Protein AF-A0A7Y3K9A2-F1 (afdb_monomer_lite)

Structure (mmCIF, N/CA/C/O backbone):
data_AF-A0A7Y3K9A2-F1
#
_entry.id   AF-A0A7Y3K9A2-F1
#
loop_
_atom_site.group_PDB
_atom_site.id
_atom_site.type_symbol
_atom_site.label_atom_id
_atom_site.label_alt_id
_atom_site.label_comp_id
_atom_site.label_asym_id
_atom_site.label_entity_id
_atom_site.label_seq_id
_atom_site.pdbx_PDB_ins_code
_atom_site.Cartn_x
_atom_site.Cartn_y
_atom_site.Cartn_z
_atom_site.occupancy
_atom_site.B_iso_or_equiv
_atom_site.auth_seq_id
_atom_site.auth_comp_id
_atom_site.auth_asym_id
_atom_site.auth_atom_id
_atom_site.pdbx_PDB_model_num
ATOM 1 N N . MET A 1 1 ? 25.442 -25.197 -37.235 1.00 52.06 1 MET A N 1
ATOM 2 C CA . MET A 1 1 ? 26.483 -25.936 -36.484 1.00 52.06 1 MET A CA 1
ATOM 3 C C . MET A 1 1 ? 27.356 -24.960 -35.700 1.00 52.06 1 MET A C 1
ATOM 5 O O . MET A 1 1 ? 28.215 -24.316 -36.286 1.00 52.06 1 MET A O 1
ATOM 9 N N . LYS A 1 2 ? 27.134 -24.821 -34.390 1.00 48.78 2 LYS A N 1
ATOM 10 C CA . LYS A 1 2 ? 28.161 -24.367 -33.441 1.00 48.78 2 LYS A CA 1
ATOM 11 C C . LYS A 1 2 ? 27.826 -24.951 -32.074 1.00 48.78 2 LYS A C 1
ATOM 13 O O . LYS A 1 2 ? 26.707 -24.838 -31.590 1.00 48.78 2 LYS A O 1
ATOM 18 N N . GLN A 1 3 ? 28.776 -25.724 -31.578 1.00 48.16 3 GLN A N 1
ATOM 19 C CA . GLN A 1 3 ? 28.643 -26.633 -30.457 1.00 48.16 3 GLN A CA 1
ATOM 20 C C . GLN A 1 3 ? 28.746 -25.860 -29.136 1.00 48.16 3 GLN A C 1
ATOM 22 O O . GLN A 1 3 ? 29.702 -25.130 -28.897 1.00 48.16 3 GLN A O 1
ATOM 27 N N . ILE A 1 4 ? 27.712 -26.034 -28.322 1.00 54.94 4 ILE A N 1
ATOM 28 C CA . ILE A 1 4 ? 27.685 -26.189 -26.866 1.00 54.94 4 ILE A CA 1
ATOM 29 C C . ILE A 1 4 ? 29.066 -26.178 -26.170 1.00 54.94 4 ILE A C 1
ATOM 31 O O . ILE A 1 4 ? 29.885 -27.069 -26.385 1.00 54.94 4 ILE A O 1
ATOM 35 N N . LYS A 1 5 ? 29.257 -25.259 -25.215 1.00 56.31 5 LYS A N 1
ATOM 36 C CA . LYS A 1 5 ? 30.247 -25.391 -24.132 1.00 56.31 5 LYS A CA 1
ATOM 37 C C . LYS A 1 5 ? 29.519 -25.247 -22.791 1.00 56.31 5 LYS A C 1
ATOM 39 O O . LYS A 1 5 ? 29.449 -24.169 -22.213 1.00 56.31 5 LYS A O 1
ATOM 44 N N . PHE A 1 6 ? 28.912 -26.344 -22.330 1.00 55.41 6 PHE A N 1
ATOM 45 C CA . PHE A 1 6 ? 28.435 -26.466 -20.951 1.00 55.41 6 PHE A CA 1
ATOM 46 C C . PHE A 1 6 ? 29.654 -26.461 -20.031 1.00 55.41 6 PHE A C 1
ATOM 48 O O . PHE A 1 6 ? 30.442 -27.408 -20.031 1.00 55.41 6 PHE A O 1
ATOM 55 N N . ASN A 1 7 ? 29.819 -25.379 -19.272 1.00 54.91 7 ASN A N 1
ATOM 56 C CA . ASN A 1 7 ? 30.810 -25.304 -18.212 1.00 54.91 7 ASN A CA 1
ATOM 57 C C . ASN A 1 7 ? 30.393 -26.274 -17.100 1.00 54.91 7 ASN A C 1
ATOM 59 O O . ASN A 1 7 ? 29.371 -26.084 -16.440 1.00 54.91 7 ASN A O 1
ATOM 63 N N . ARG A 1 8 ? 31.149 -27.362 -16.957 1.00 62.09 8 ARG A N 1
ATOM 64 C CA . ARG A 1 8 ? 30.882 -28.435 -16.000 1.00 62.09 8 ARG A CA 1
ATOM 65 C C . ARG A 1 8 ? 31.430 -27.996 -14.649 1.00 62.09 8 ARG A C 1
ATOM 67 O O . ARG A 1 8 ? 32.588 -28.253 -14.339 1.00 62.09 8 ARG A O 1
ATOM 74 N N . PHE A 1 9 ? 30.612 -27.287 -13.874 1.00 52.16 9 PHE A N 1
ATOM 75 C CA . PHE A 1 9 ? 30.936 -26.994 -12.482 1.00 52.16 9 PHE A CA 1
ATOM 76 C C . PHE A 1 9 ? 30.861 -28.304 -11.690 1.00 52.16 9 PHE A C 1
ATOM 78 O O . PHE A 1 9 ? 29.787 -28.821 -11.392 1.00 52.16 9 PHE A O 1
ATOM 85 N N . SER A 1 10 ? 32.038 -28.877 -11.462 1.00 57.22 10 SER A N 1
ATOM 86 C CA . SER A 1 10 ? 32.259 -30.061 -10.644 1.00 57.22 10 SER A CA 1
ATOM 87 C C . SER A 1 10 ? 32.017 -29.694 -9.180 1.00 57.22 10 SER A C 1
ATOM 89 O O . SER A 1 10 ? 32.716 -28.842 -8.634 1.00 57.22 10 SER A O 1
ATOM 91 N N . VAL A 1 11 ? 31.008 -30.302 -8.557 1.00 59.94 11 VAL A N 1
ATOM 92 C CA . VAL A 1 11 ? 30.758 -30.209 -7.113 1.00 59.94 11 VAL A CA 1
ATOM 93 C C . VAL A 1 11 ? 31.519 -31.358 -6.447 1.00 59.94 11 VAL A C 1
ATOM 95 O O . VAL A 1 11 ? 31.215 -32.514 -6.755 1.00 59.94 11 VAL A O 1
ATOM 98 N N . PRO A 1 12 ? 32.503 -31.103 -5.566 1.00 51.78 12 PRO A N 1
ATOM 99 C CA . PRO A 1 12 ? 33.153 -32.178 -4.839 1.00 51.78 12 PRO A CA 1
ATOM 100 C C . PRO A 1 12 ? 32.215 -32.722 -3.758 1.00 51.78 12 PRO A C 1
ATOM 102 O O . PRO A 1 12 ? 31.760 -32.011 -2.863 1.00 51.78 12 PRO A O 1
ATOM 105 N N . ALA A 1 13 ? 31.947 -34.019 -3.870 1.00 52.41 13 ALA A N 1
ATOM 106 C CA . ALA A 1 13 ? 31.433 -34.852 -2.803 1.00 52.41 13 ALA A CA 1
ATOM 107 C C . ALA A 1 13 ? 32.521 -35.048 -1.737 1.00 52.41 13 ALA A C 1
ATOM 109 O O . ALA A 1 13 ? 33.650 -35.407 -2.067 1.00 52.41 13 ALA A O 1
ATOM 110 N N . GLY A 1 14 ? 32.162 -34.876 -0.466 1.00 43.59 14 GLY A N 1
ATOM 111 C CA . GLY A 1 14 ? 32.962 -35.362 0.654 1.00 43.59 14 GLY A CA 1
ATOM 112 C C . GLY A 1 14 ? 33.023 -34.394 1.824 1.00 43.59 14 GLY A C 1
ATOM 113 O O . GLY A 1 14 ? 33.754 -33.414 1.778 1.00 43.59 14 GLY A O 1
ATOM 114 N N . LEU A 1 15 ? 32.279 -34.705 2.884 1.00 55.59 15 LEU A N 1
ATOM 115 C CA . LEU A 1 15 ? 32.838 -34.996 4.209 1.00 55.59 15 LEU A CA 1
ATOM 116 C C . LEU A 1 15 ? 31.685 -35.409 5.125 1.00 55.59 15 LEU A C 1
ATOM 118 O O . LEU A 1 15 ? 30.915 -34.602 5.639 1.00 55.59 15 LEU A O 1
ATOM 122 N N . ALA A 1 16 ? 31.556 -36.725 5.250 1.00 46.12 16 ALA A N 1
ATOM 123 C CA . ALA A 1 16 ? 30.789 -37.375 6.287 1.00 46.12 16 ALA A CA 1
ATOM 124 C C . ALA A 1 16 ? 31.493 -37.200 7.640 1.00 46.12 16 ALA A C 1
ATOM 126 O O . ALA A 1 16 ? 32.712 -37.327 7.722 1.00 46.12 16 ALA A O 1
ATOM 127 N N . GLY A 1 17 ? 30.690 -37.024 8.690 1.00 44.50 17 GLY A N 1
ATOM 128 C CA . GLY A 1 17 ? 31.022 -37.473 10.039 1.00 44.50 17 GLY A CA 1
ATOM 129 C C . GLY A 1 17 ? 31.706 -36.453 10.943 1.00 44.50 17 GLY A C 1
ATOM 130 O O . GLY A 1 17 ? 32.917 -36.313 10.914 1.00 44.50 17 GLY A O 1
ATOM 131 N N . VAL A 1 18 ? 30.929 -35.871 11.857 1.00 56.22 18 VAL A N 1
ATOM 132 C CA . VAL A 1 18 ? 31.017 -36.229 13.284 1.00 56.22 18 VAL A CA 1
ATOM 133 C C . VAL A 1 18 ? 29.712 -35.836 13.970 1.00 56.22 18 VAL A C 1
ATOM 135 O O . VAL A 1 18 ? 29.363 -34.665 14.089 1.00 56.22 18 VAL A O 1
ATOM 138 N N . ILE A 1 19 ? 28.964 -36.852 14.390 1.00 57.72 19 ILE A N 1
ATOM 139 C CA . ILE A 1 19 ? 27.805 -36.713 15.265 1.00 57.72 19 ILE A CA 1
ATOM 140 C C . ILE A 1 19 ? 28.383 -36.513 16.666 1.00 57.72 19 ILE A C 1
ATOM 142 O O . ILE A 1 19 ? 28.737 -37.479 17.339 1.00 57.72 19 ILE A O 1
ATOM 146 N N . SER A 1 20 ? 28.542 -35.261 17.087 1.00 52.16 20 SER A N 1
ATOM 147 C CA . SER A 1 20 ? 28.915 -34.945 18.465 1.00 52.16 20 SER A CA 1
ATOM 148 C C . SER A 1 20 ? 27.703 -35.162 19.367 1.00 52.16 20 SER A C 1
ATOM 150 O O . SER A 1 20 ? 26.901 -34.263 19.608 1.00 52.16 20 SER A O 1
ATOM 152 N N . ALA A 1 21 ? 27.560 -36.395 19.848 1.00 56.31 21 ALA A N 1
ATOM 153 C CA . ALA A 1 21 ? 26.748 -36.720 21.005 1.00 56.31 21 ALA A CA 1
ATOM 154 C C . ALA A 1 21 ? 27.451 -36.186 22.258 1.00 56.31 21 ALA A C 1
ATOM 156 O O . ALA A 1 21 ? 28.372 -36.831 22.742 1.00 56.31 21 ALA A O 1
ATOM 157 N N . ALA A 1 22 ? 27.048 -35.013 22.750 1.00 57.28 22 ALA A N 1
ATOM 158 C CA . ALA A 1 22 ? 27.219 -34.604 24.150 1.00 57.28 22 ALA A CA 1
ATOM 159 C C . ALA A 1 22 ? 26.726 -33.168 24.354 1.00 57.28 22 ALA A C 1
ATOM 161 O O . ALA A 1 22 ? 27.553 -32.276 24.379 1.00 57.28 22 ALA A O 1
ATOM 162 N N . TRP A 1 23 ? 25.415 -32.956 24.522 1.00 46.53 23 TRP A N 1
ATOM 163 C CA . TRP A 1 23 ? 24.858 -31.894 25.387 1.00 46.53 23 TRP A CA 1
ATOM 164 C C . TRP A 1 23 ? 23.431 -32.282 25.820 1.00 46.53 23 TRP A C 1
ATOM 166 O O . TRP A 1 23 ? 22.468 -31.562 25.585 1.00 46.53 23 TRP A O 1
ATOM 176 N N . ILE A 1 24 ? 23.279 -33.455 26.445 1.00 59.97 24 ILE A N 1
ATOM 177 C CA . ILE A 1 24 ? 22.082 -33.794 27.238 1.00 59.97 24 ILE A CA 1
ATOM 178 C C . ILE A 1 24 ? 22.509 -33.871 28.706 1.00 59.97 24 ILE A C 1
ATOM 180 O O . ILE A 1 24 ? 22.476 -34.925 29.324 1.00 59.97 24 ILE A O 1
ATOM 184 N N . THR A 1 25 ? 22.964 -32.750 29.262 1.00 60.66 25 THR A N 1
ATOM 185 C CA . THR A 1 25 ? 23.158 -32.586 30.715 1.00 60.66 25 THR A CA 1
ATOM 186 C C . THR A 1 25 ? 22.877 -31.144 31.132 1.00 60.66 25 THR A C 1
ATOM 188 O O . THR A 1 25 ? 23.710 -30.473 31.734 1.00 60.66 25 THR A O 1
ATOM 191 N N . SER A 1 26 ? 21.700 -30.623 30.785 1.00 57.91 26 SER A N 1
ATOM 192 C CA . SER A 1 26 ? 21.180 -29.368 31.360 1.00 57.91 26 SER A CA 1
ATOM 193 C C . SER A 1 26 ? 19.650 -29.382 31.479 1.00 57.91 26 SER A C 1
ATOM 195 O O . SER A 1 26 ? 18.988 -28.388 31.220 1.00 57.91 26 SER A O 1
ATOM 197 N N . LEU A 1 27 ? 19.078 -30.521 31.889 1.00 59.72 27 LEU A N 1
ATOM 198 C CA . LEU A 1 27 ? 17.647 -30.663 32.210 1.00 59.72 27 LEU A CA 1
ATOM 199 C C . LEU A 1 27 ? 17.331 -30.574 33.718 1.00 59.72 27 LEU A C 1
ATOM 201 O O . LEU A 1 27 ? 16.225 -30.902 34.128 1.00 59.72 27 LEU A O 1
ATOM 205 N N . ALA A 1 28 ? 18.269 -30.125 34.557 1.00 58.28 28 ALA A N 1
ATOM 206 C CA . ALA A 1 28 ? 18.080 -30.089 36.015 1.00 58.28 28 ALA A CA 1
ATOM 207 C C . ALA A 1 28 ? 17.815 -28.688 36.604 1.00 58.28 28 ALA A C 1
ATOM 209 O O . ALA A 1 28 ? 17.804 -28.544 37.821 1.00 58.28 28 ALA A O 1
ATOM 210 N N . TRP A 1 29 ? 17.602 -27.659 35.776 1.00 57.84 29 TRP A N 1
ATOM 211 C CA . TRP A 1 29 ? 17.280 -26.290 36.221 1.00 57.84 29 TRP A CA 1
ATOM 212 C C . TRP A 1 29 ? 16.057 -25.713 35.489 1.00 57.84 29 TRP A C 1
ATOM 214 O O . TRP A 1 29 ? 16.013 -24.532 35.154 1.00 57.84 29 TRP A O 1
ATOM 224 N N . LEU A 1 30 ? 15.038 -26.543 35.241 1.00 60.34 30 LEU A N 1
ATOM 225 C CA . LEU A 1 30 ? 13.695 -26.020 34.996 1.00 60.34 30 LEU A CA 1
ATOM 226 C C . LEU A 1 30 ? 12.960 -25.991 36.343 1.00 60.34 30 LEU A C 1
ATOM 228 O O . LEU A 1 30 ? 12.706 -27.063 36.898 1.00 60.34 30 LEU A O 1
ATOM 232 N N . PRO A 1 31 ? 12.631 -24.815 36.909 1.00 53.41 31 PRO A N 1
ATOM 233 C CA . PRO A 1 31 ? 11.698 -24.772 38.019 1.00 53.41 31 PRO A CA 1
ATOM 234 C C . PRO A 1 31 ? 10.379 -25.385 37.545 1.00 53.41 31 PRO A C 1
ATOM 236 O O . PRO A 1 31 ? 9.847 -25.025 36.491 1.00 53.41 31 PRO A O 1
ATOM 239 N N . ALA A 1 32 ? 9.885 -26.348 38.318 1.00 57.00 32 ALA A N 1
ATOM 240 C CA . ALA A 1 32 ? 8.564 -26.919 38.154 1.00 57.00 32 ALA A CA 1
ATOM 241 C C . ALA A 1 32 ? 7.524 -25.789 38.230 1.00 57.00 32 ALA A C 1
ATOM 243 O O . ALA A 1 32 ? 7.174 -25.330 39.315 1.00 57.00 32 ALA A O 1
ATOM 244 N N . HIS A 1 33 ? 7.042 -25.321 37.079 1.00 59.16 33 HIS A N 1
ATOM 245 C CA . HIS A 1 33 ? 5.789 -24.586 37.012 1.00 59.16 33 HIS A CA 1
ATOM 246 C C . HIS A 1 33 ? 4.692 -25.649 37.013 1.00 59.16 33 HIS A C 1
ATOM 248 O O . HIS A 1 33 ? 4.317 -26.194 35.983 1.00 59.16 33 HIS A O 1
ATOM 254 N N . ALA A 1 34 ? 4.262 -26.045 38.207 1.00 57.31 34 ALA A N 1
ATOM 255 C CA . ALA A 1 34 ? 3.034 -26.806 38.331 1.00 57.31 34 ALA A CA 1
ATOM 256 C C . ALA A 1 34 ? 1.883 -25.888 37.895 1.00 57.31 34 ALA A C 1
ATOM 258 O O . ALA A 1 34 ? 1.633 -24.863 38.533 1.00 57.31 34 ALA A O 1
ATOM 259 N N . ASP A 1 35 ? 1.224 -26.241 36.792 1.00 61.25 35 ASP A N 1
ATOM 260 C CA . ASP A 1 35 ? -0.046 -25.652 36.380 1.00 61.25 35 ASP A CA 1
ATOM 261 C C . ASP A 1 35 ? -1.063 -25.753 37.533 1.00 61.25 35 ASP A C 1
ATOM 263 O O . ASP A 1 35 ? -1.273 -26.848 38.070 1.00 61.25 35 ASP A O 1
ATOM 267 N N . PRO A 1 36 ? -1.713 -24.650 37.952 1.00 60.59 36 PRO A N 1
ATOM 268 C CA . PRO A 1 36 ? -2.793 -24.739 38.921 1.00 60.59 36 PRO A CA 1
ATOM 269 C C . PRO A 1 36 ? -4.008 -25.446 38.288 1.00 60.59 36 PRO A C 1
ATOM 271 O O . PRO A 1 36 ? -4.354 -25.172 37.135 1.00 60.59 36 PRO A O 1
ATOM 274 N N . PRO A 1 37 ? -4.697 -26.336 39.025 1.00 53.47 37 PRO A N 1
ATOM 275 C CA . PRO A 1 37 ? -5.857 -27.048 38.507 1.00 53.47 37 PRO A CA 1
ATOM 276 C C . PRO A 1 37 ? -7.021 -26.081 38.265 1.00 53.47 37 PRO A C 1
ATOM 278 O O . PRO A 1 37 ? -7.500 -25.413 39.183 1.00 53.47 37 PRO A O 1
ATOM 281 N N . ILE A 1 38 ? -7.514 -26.039 37.026 1.00 57.62 38 ILE A N 1
ATOM 282 C CA . ILE A 1 38 ? -8.748 -25.333 36.680 1.00 57.62 38 ILE A CA 1
ATOM 283 C C . ILE A 1 38 ? -9.927 -26.226 37.082 1.00 57.62 38 ILE A C 1
ATOM 285 O O . ILE A 1 38 ? -10.334 -27.118 36.342 1.00 57.62 38 ILE A O 1
ATOM 289 N N . ALA A 1 39 ? -10.471 -25.996 38.273 1.00 50.09 39 ALA A N 1
ATOM 290 C CA . ALA A 1 39 ? -11.763 -26.531 38.683 1.00 50.09 39 ALA A CA 1
ATOM 291 C C . ALA A 1 39 ? -12.500 -25.480 39.521 1.00 50.09 39 ALA A C 1
ATOM 293 O O . ALA A 1 39 ? -12.081 -25.160 40.630 1.00 50.09 39 ALA A O 1
ATOM 294 N N . GLY A 1 40 ? -13.598 -24.940 38.984 1.00 47.50 40 GLY A N 1
ATOM 295 C CA . GLY A 1 40 ? -14.478 -24.044 39.735 1.00 47.50 40 GLY A CA 1
ATOM 296 C C . GLY A 1 40 ? -15.411 -23.190 38.878 1.00 47.50 40 GLY A C 1
ATOM 297 O O . GLY A 1 40 ? -15.164 -22.010 38.666 1.00 47.50 40 GLY A O 1
ATOM 298 N N . THR A 1 41 ? -16.522 -23.766 38.425 1.00 49.88 41 THR A N 1
ATOM 299 C CA . THR A 1 41 ? -17.772 -23.028 38.181 1.00 49.88 41 THR A CA 1
ATOM 300 C C . THR A 1 41 ? -18.395 -22.615 39.518 1.00 49.88 41 THR A C 1
ATOM 302 O O . THR A 1 41 ? -18.757 -23.505 40.280 1.00 49.88 41 THR A O 1
ATOM 305 N N . ALA A 1 42 ? -18.550 -21.312 39.780 1.00 45.56 42 ALA A N 1
ATOM 306 C CA . ALA A 1 42 ? -19.602 -20.679 40.605 1.00 45.56 42 ALA A CA 1
ATOM 307 C C . ALA A 1 42 ? -19.252 -19.184 40.765 1.00 45.56 42 ALA A C 1
ATOM 309 O O . ALA A 1 42 ? -18.178 -18.840 41.235 1.00 45.56 42 ALA A O 1
ATOM 310 N N . SER A 1 43 ? -20.024 -18.278 40.170 1.00 51.22 43 SER A N 1
ATOM 311 C CA . SER A 1 43 ? -21.196 -17.621 40.770 1.00 51.22 43 SER A CA 1
ATOM 312 C C . SER A 1 43 ? -20.845 -16.386 41.607 1.00 51.22 43 SER A C 1
ATOM 314 O O . SER A 1 43 ? -20.286 -16.489 42.690 1.00 51.22 43 SER A O 1
ATOM 316 N N . THR A 1 44 ? -21.311 -15.252 41.068 1.00 46.78 44 THR A N 1
ATOM 317 C CA . THR A 1 44 ? -21.774 -14.020 41.728 1.00 46.78 44 THR A CA 1
ATOM 318 C C . THR A 1 44 ? -20.795 -13.267 42.620 1.00 46.78 44 THR A C 1
ATOM 320 O O . THR A 1 44 ? -20.422 -13.746 43.679 1.00 46.78 44 THR A O 1
ATOM 323 N N . ASN A 1 45 ? -20.530 -12.009 42.250 1.00 57.19 45 ASN A N 1
ATOM 324 C CA . ASN A 1 45 ? -20.932 -10.866 43.074 1.00 57.19 45 ASN A CA 1
ATOM 325 C C . ASN A 1 45 ? -20.988 -9.593 42.220 1.00 57.19 45 ASN A C 1
ATOM 327 O O . ASN A 1 45 ? -19.973 -8.981 41.897 1.00 57.19 45 ASN A O 1
ATOM 331 N N . SER A 1 46 ? -22.210 -9.194 41.866 1.00 55.81 46 SER A N 1
ATOM 332 C CA . SER A 1 46 ? -22.515 -7.805 41.549 1.00 55.81 46 SER A CA 1
ATOM 333 C C . SER A 1 46 ? -22.425 -7.000 42.843 1.00 55.81 46 SER A C 1
ATOM 335 O O . SER A 1 46 ? -23.199 -7.233 43.766 1.00 55.81 46 SER A O 1
ATOM 337 N N . VAL A 1 47 ? -21.521 -6.028 42.892 1.00 52.22 47 VAL A N 1
ATOM 338 C CA . VAL A 1 47 ? -21.663 -4.868 43.771 1.00 52.22 47 VAL A CA 1
ATOM 339 C C . VAL A 1 47 ? -21.631 -3.644 42.875 1.00 52.22 47 VAL A C 1
ATOM 341 O O . VAL A 1 47 ? -20.603 -3.282 42.309 1.00 52.22 47 VAL A O 1
ATOM 344 N N . ALA A 1 48 ? -22.808 -3.043 42.723 1.00 55.12 48 ALA A N 1
ATOM 345 C CA . ALA A 1 48 ? -22.937 -1.670 42.285 1.00 55.12 48 ALA A CA 1
ATOM 346 C C . ALA A 1 48 ? -22.293 -0.780 43.354 1.00 55.12 48 ALA A C 1
ATOM 348 O O . ALA A 1 48 ? -22.731 -0.770 44.503 1.00 55.12 48 ALA A O 1
ATOM 349 N N . ALA A 1 49 ? -21.262 -0.036 42.968 1.00 52.94 49 ALA A N 1
ATOM 350 C CA . ALA A 1 49 ? -20.751 1.086 43.735 1.00 52.94 49 ALA A CA 1
ATOM 351 C C . ALA A 1 49 ? -20.831 2.330 42.848 1.00 52.94 49 ALA A C 1
ATOM 353 O O . ALA A 1 49 ? -20.435 2.319 41.683 1.00 52.94 49 ALA A O 1
ATOM 354 N N . ALA A 1 50 ? -21.463 3.351 43.411 1.00 50.91 50 ALA A N 1
ATOM 355 C CA . ALA A 1 50 ? -21.957 4.541 42.751 1.00 50.91 50 ALA A CA 1
ATOM 356 C C . ALA A 1 50 ? -20.870 5.397 42.081 1.00 50.91 50 ALA A C 1
ATOM 358 O O . ALA A 1 50 ? -19.710 5.430 42.488 1.00 50.91 50 ALA A O 1
ATOM 359 N N . ALA A 1 51 ? -21.317 6.120 41.055 1.00 55.22 51 ALA A N 1
ATOM 360 C CA . ALA A 1 51 ? -20.550 7.057 40.250 1.00 55.22 51 ALA A CA 1
ATOM 361 C C . ALA A 1 51 ? -19.950 8.218 41.063 1.00 55.22 51 ALA A C 1
ATOM 363 O O . ALA A 1 51 ? -20.656 8.829 41.869 1.00 55.22 51 ALA A O 1
ATOM 364 N N . PRO A 1 52 ? -18.727 8.653 40.726 1.00 47.16 52 PRO A N 1
ATOM 365 C CA . PRO A 1 52 ? -18.372 10.056 40.757 1.00 47.16 52 PRO A CA 1
ATOM 366 C C . PRO A 1 52 ? -18.560 10.685 39.368 1.00 47.16 52 PRO A C 1
ATOM 368 O O . PRO A 1 52 ? -18.077 10.177 38.360 1.00 47.16 52 PRO A O 1
ATOM 371 N N . ALA A 1 53 ? -19.312 11.787 39.382 1.00 56.06 53 ALA A N 1
ATOM 372 C CA . ALA A 1 53 ? -19.279 12.961 38.512 1.00 56.06 53 ALA A CA 1
ATOM 373 C C . ALA A 1 53 ? -18.828 12.788 37.049 1.00 56.06 53 ALA A C 1
ATOM 375 O O . ALA A 1 53 ? -17.674 12.492 36.745 1.00 56.06 53 ALA A O 1
ATOM 376 N N . ALA A 1 54 ? -19.741 13.142 36.141 1.00 57.03 54 ALA A N 1
ATOM 377 C CA . ALA A 1 54 ? -19.440 13.448 34.753 1.00 57.03 54 ALA A CA 1
ATOM 378 C C . ALA A 1 54 ? -18.446 14.618 34.667 1.00 57.03 54 ALA A C 1
ATOM 380 O O . ALA A 1 54 ? -18.824 15.786 34.590 1.00 57.03 54 ALA A O 1
ATOM 381 N N . THR A 1 55 ? -17.158 14.295 34.656 1.00 52.81 55 THR A N 1
ATOM 382 C CA . THR A 1 55 ? -16.151 15.157 34.053 1.00 52.81 55 THR A CA 1
ATOM 383 C C . THR A 1 55 ? -16.438 15.139 32.560 1.00 52.81 55 THR A C 1
ATOM 385 O O . THR A 1 55 ? -16.351 14.088 31.924 1.00 52.81 55 THR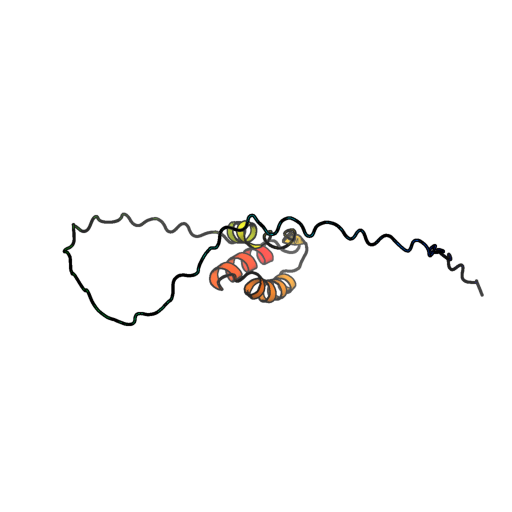 A O 1
ATOM 388 N N . ALA A 1 56 ? -16.836 16.282 32.003 1.00 63.03 56 ALA A N 1
ATOM 389 C CA . ALA A 1 56 ? -16.917 16.457 30.564 1.00 63.03 56 ALA A CA 1
ATOM 390 C C . ALA A 1 56 ? -15.526 16.175 29.983 1.00 63.03 56 ALA A C 1
ATOM 392 O O . ALA A 1 56 ? -14.611 16.992 30.091 1.00 63.03 56 ALA A O 1
ATOM 393 N N . VAL A 1 57 ? -15.357 14.975 29.430 1.00 59.16 57 VAL A N 1
ATOM 394 C CA . VAL A 1 57 ? -14.182 14.612 28.652 1.00 59.16 57 VAL A CA 1
ATOM 395 C C . VAL A 1 57 ? -14.247 15.495 27.417 1.00 59.16 57 VAL A C 1
ATOM 397 O O . VAL A 1 57 ? -15.109 15.305 26.558 1.00 59.16 57 VAL A O 1
ATOM 400 N N . ALA A 1 58 ? -13.388 16.515 27.378 1.00 61.75 58 ALA A N 1
ATOM 401 C CA . ALA A 1 58 ? -13.128 17.274 26.168 1.00 61.75 58 ALA A CA 1
ATOM 402 C C . ALA A 1 58 ? -12.929 16.267 25.034 1.00 61.75 58 ALA A C 1
ATOM 404 O O . ALA A 1 58 ? -12.146 15.327 25.189 1.00 61.75 58 ALA A O 1
ATOM 405 N N . ALA A 1 59 ? -13.702 16.418 23.957 1.00 59.50 59 ALA A N 1
ATOM 406 C CA . ALA A 1 59 ? -13.654 15.530 22.811 1.00 59.50 59 ALA A CA 1
ATOM 407 C C . ALA A 1 59 ? -12.196 15.418 22.361 1.00 59.50 59 ALA A C 1
ATOM 409 O O . ALA A 1 59 ? -11.629 16.377 21.840 1.00 59.50 59 ALA A O 1
ATOM 410 N N . SER A 1 60 ? -11.568 14.274 22.634 1.00 58.66 60 SER A N 1
ATOM 411 C CA . SER A 1 60 ? -10.242 13.993 22.117 1.00 58.66 60 SER A CA 1
ATOM 412 C C . SER A 1 60 ? -10.389 14.018 20.606 1.00 58.66 60 SER A C 1
ATOM 414 O O . SER A 1 60 ? -11.146 13.202 20.070 1.00 58.66 60 SER A O 1
ATOM 416 N N . GLU A 1 61 ? -9.735 14.958 19.930 1.00 58.75 61 GLU A N 1
ATOM 417 C CA . GLU A 1 61 ? -9.645 14.919 18.479 1.00 58.75 61 GLU A CA 1
ATOM 418 C C . GLU A 1 61 ? -9.132 13.534 18.094 1.00 58.75 61 GLU A C 1
ATOM 420 O O . GLU A 1 61 ? -8.017 13.139 18.446 1.00 58.75 61 GLU A O 1
ATOM 425 N N . SER A 1 62 ? -9.993 12.735 17.467 1.00 62.53 62 SER A N 1
ATOM 426 C CA . SER A 1 62 ? -9.618 11.412 17.011 1.00 62.53 62 SER A CA 1
ATOM 427 C C . SER A 1 62 ? -8.587 11.616 15.916 1.00 62.53 62 SER A C 1
ATOM 429 O O . SER A 1 62 ? -8.923 11.995 14.797 1.00 62.53 62 SER A O 1
ATOM 431 N N . HIS A 1 63 ? -7.314 11.427 16.257 1.00 73.75 63 HIS A N 1
ATOM 432 C CA . HIS A 1 63 ? -6.210 11.578 15.322 1.00 73.75 63 HIS A CA 1
ATOM 433 C C . HIS A 1 63 ? -6.339 10.481 14.256 1.00 73.75 63 HIS A C 1
ATOM 435 O O . HIS A 1 63 ? -5.945 9.329 14.453 1.00 73.75 63 HIS A O 1
ATOM 441 N N . HIS A 1 64 ? -6.996 10.808 13.145 1.00 84.06 64 HIS A N 1
ATOM 442 C CA . HIS A 1 64 ? -7.192 9.880 12.043 1.00 84.06 64 HIS A CA 1
ATOM 443 C C . HIS A 1 64 ? -5.879 9.752 11.277 1.00 84.06 64 HIS A C 1
ATOM 445 O O . HIS A 1 64 ? -5.408 10.713 10.676 1.00 84.06 64 HIS A O 1
ATOM 451 N N . LEU A 1 65 ? -5.302 8.551 11.292 1.00 93.62 65 LEU A N 1
ATOM 452 C CA . LEU A 1 65 ? -4.090 8.255 10.536 1.00 93.62 65 LEU A CA 1
ATOM 453 C C . LEU A 1 65 ? -4.352 8.373 9.030 1.00 93.62 65 LEU A C 1
ATOM 455 O O . LEU A 1 65 ? -5.344 7.858 8.502 1.00 93.62 65 LEU A O 1
ATOM 459 N N . THR A 1 66 ? -3.427 9.019 8.335 1.00 96.06 66 THR A N 1
ATOM 460 C CA . THR A 1 66 ? -3.391 9.117 6.879 1.00 96.06 66 THR A CA 1
ATOM 461 C C . THR A 1 66 ? -2.982 7.785 6.240 1.00 96.06 66 THR A C 1
ATOM 463 O O . THR A 1 66 ? -2.417 6.894 6.879 1.00 96.06 66 THR A O 1
ATOM 466 N N . GLY A 1 67 ? -3.235 7.634 4.934 1.00 96.31 67 GLY A N 1
ATOM 467 C CA . GLY A 1 67 ? -2.824 6.438 4.188 1.00 96.31 67 GLY A CA 1
ATOM 468 C C . GLY A 1 67 ? -1.307 6.214 4.176 1.00 96.31 67 GLY A C 1
ATOM 469 O O . GLY A 1 67 ? -0.875 5.065 4.218 1.00 96.31 67 GLY A O 1
ATOM 470 N N . ALA A 1 68 ? -0.515 7.293 4.177 1.00 96.38 68 ALA A N 1
ATOM 471 C CA . ALA A 1 68 ? 0.946 7.229 4.222 1.00 96.38 68 ALA A CA 1
ATOM 472 C C . ALA A 1 68 ? 1.453 6.729 5.584 1.00 96.38 68 ALA A C 1
ATOM 474 O O . ALA A 1 68 ? 2.321 5.863 5.641 1.00 96.38 68 ALA A O 1
ATOM 475 N N . GLU A 1 69 ? 0.870 7.211 6.684 1.00 96.75 69 GLU A N 1
ATOM 476 C CA . GLU A 1 69 ? 1.224 6.743 8.030 1.00 96.75 69 GLU A CA 1
ATOM 477 C C . GLU A 1 69 ? 0.862 5.268 8.215 1.00 96.75 69 GLU A C 1
ATOM 479 O O . GLU A 1 69 ? 1.683 4.473 8.669 1.00 96.75 69 GLU A O 1
ATOM 484 N N . LEU A 1 70 ? -0.346 4.876 7.799 1.00 96.88 70 LEU A N 1
ATOM 485 C CA . LEU A 1 70 ? -0.784 3.480 7.852 1.00 96.88 70 LEU A CA 1
ATOM 486 C C . LEU A 1 70 ? 0.114 2.563 7.016 1.00 96.88 70 LEU A C 1
ATOM 488 O O . LEU A 1 70 ? 0.401 1.436 7.418 1.00 96.88 70 LEU A O 1
ATOM 492 N N . TYR A 1 71 ? 0.572 3.042 5.864 1.00 97.19 71 TYR A N 1
ATOM 493 C CA . TYR A 1 71 ? 1.501 2.318 5.013 1.00 97.19 71 TYR A CA 1
ATOM 494 C C . TYR A 1 71 ? 2.846 2.079 5.724 1.00 97.19 71 TYR A C 1
ATOM 496 O O . TYR A 1 71 ? 3.266 0.925 5.835 1.00 97.19 71 TYR A O 1
ATOM 504 N N . SER A 1 72 ? 3.444 3.111 6.327 1.00 95.44 72 SER A N 1
ATOM 505 C CA . SER A 1 72 ? 4.685 2.980 7.109 1.00 95.44 72 SER A CA 1
ATOM 506 C C . SER A 1 72 ? 4.539 2.049 8.322 1.00 95.44 72 SER A C 1
ATOM 508 O O . SER A 1 72 ? 5.467 1.320 8.665 1.00 95.44 72 SER A O 1
ATOM 510 N N . ILE A 1 73 ? 3.363 2.025 8.960 1.00 95.12 73 ILE A N 1
ATOM 511 C CA . ILE A 1 73 ? 3.081 1.164 10.121 1.00 95.12 73 ILE A CA 1
ATOM 512 C C . ILE A 1 73 ? 2.927 -0.310 9.713 1.00 95.12 73 ILE A C 1
ATOM 514 O O . ILE A 1 73 ? 3.370 -1.213 10.429 1.00 95.12 73 ILE A O 1
ATOM 518 N N . HIS A 1 74 ? 2.270 -0.590 8.584 1.00 96.06 74 HIS A N 1
ATOM 519 C CA . HIS A 1 74 ? 1.865 -1.955 8.243 1.00 96.06 74 HIS A CA 1
ATOM 520 C C . HIS A 1 74 ? 2.773 -2.660 7.227 1.00 96.06 74 HIS A C 1
ATOM 522 O O . HIS A 1 74 ? 2.909 -3.885 7.313 1.00 96.06 74 HIS A O 1
ATOM 528 N N . CYS A 1 75 ? 3.387 -1.946 6.280 1.00 95.81 75 CYS A N 1
ATOM 529 C CA . CYS A 1 75 ? 3.955 -2.558 5.072 1.00 95.81 75 CYS A CA 1
ATOM 530 C C . CYS A 1 75 ? 5.409 -3.042 5.197 1.00 95.81 75 CYS A C 1
ATOM 532 O O . CYS A 1 75 ? 5.812 -3.884 4.396 1.00 95.81 75 CYS A O 1
ATOM 534 N N . ASN A 1 76 ? 6.158 -2.616 6.222 1.00 95.25 76 ASN A N 1
ATOM 535 C CA . ASN A 1 76 ? 7.516 -3.111 6.514 1.00 95.25 76 ASN A CA 1
ATOM 536 C C . ASN A 1 76 ? 7.556 -4.183 7.627 1.00 95.25 76 ASN A C 1
ATOM 538 O O . ASN A 1 76 ? 8.608 -4.530 8.154 1.00 95.25 76 ASN A O 1
ATOM 542 N N . ARG A 1 77 ? 6.399 -4.705 8.054 1.00 95.12 77 ARG A N 1
ATOM 543 C CA . ARG A 1 77 ? 6.340 -5.620 9.209 1.00 95.12 77 ARG A CA 1
ATOM 544 C C . ARG A 1 77 ? 6.830 -7.037 8.900 1.00 95.12 77 ARG A C 1
ATOM 546 O O . ARG A 1 77 ? 7.249 -7.753 9.802 1.00 95.12 77 ARG A O 1
ATOM 553 N N . CYS A 1 78 ? 6.718 -7.471 7.645 1.00 95.94 78 CYS A N 1
ATOM 554 C CA . CYS A 1 78 ? 6.973 -8.865 7.257 1.00 95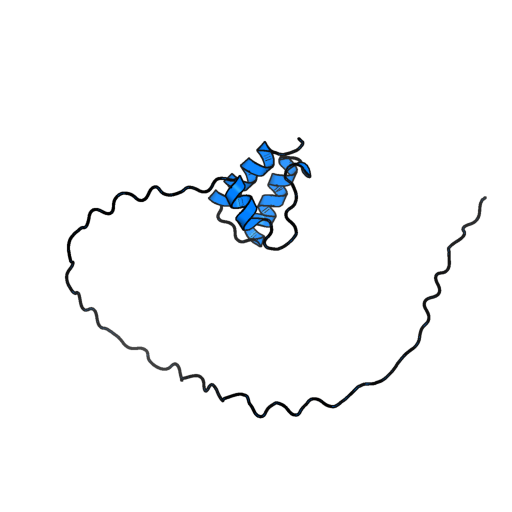.94 78 CYS A CA 1
ATOM 555 C C . CYS A 1 78 ? 8.018 -9.024 6.148 1.00 95.94 78 CYS A C 1
ATOM 557 O O . CYS A 1 78 ? 8.567 -10.106 5.972 1.00 95.94 78 CYS A O 1
ATOM 559 N N . HIS A 1 79 ? 8.266 -7.977 5.375 1.00 95.94 79 HIS A N 1
ATOM 560 C CA . HIS A 1 79 ? 9.263 -7.928 4.315 1.00 95.94 79 HIS A CA 1
ATOM 561 C C . HIS A 1 79 ? 9.638 -6.461 4.099 1.00 95.94 79 HIS A C 1
ATOM 563 O O . HIS A 1 79 ? 8.867 -5.597 4.525 1.00 95.94 79 HIS A O 1
ATOM 569 N N . PRO A 1 80 ? 10.747 -6.175 3.394 1.00 94.56 80 PRO A N 1
ATOM 570 C CA . PRO A 1 80 ? 11.048 -4.820 2.972 1.00 94.56 80 PRO A CA 1
ATOM 571 C C . PRO A 1 80 ? 9.843 -4.216 2.262 1.00 94.56 80 PRO A C 1
ATOM 573 O O . PRO A 1 80 ? 9.253 -4.828 1.361 1.00 94.56 80 PRO A O 1
ATOM 576 N N . GLU A 1 81 ? 9.444 -3.051 2.737 1.00 92.62 81 GLU A N 1
ATOM 577 C CA . GLU A 1 81 ? 8.394 -2.252 2.136 1.00 92.62 81 GLU A CA 1
ATOM 578 C C . GLU A 1 81 ? 8.718 -2.010 0.650 1.00 92.62 81 GLU A C 1
ATOM 580 O O . GLU A 1 81 ? 9.840 -1.654 0.300 1.00 92.62 81 GLU A O 1
ATOM 585 N N . ARG A 1 82 ? 7.747 -2.256 -0.233 1.00 94.56 82 ARG A N 1
ATOM 586 C CA . ARG A 1 82 ? 7.900 -2.010 -1.675 1.00 94.56 82 ARG A CA 1
ATOM 587 C C . ARG A 1 82 ? 7.431 -0.613 -2.004 1.00 94.56 82 ARG A C 1
ATOM 589 O O . ARG A 1 82 ? 6.286 -0.308 -1.689 1.00 94.56 82 ARG A O 1
ATOM 596 N N . TYR A 1 83 ? 8.238 0.158 -2.723 1.00 94.19 83 TYR A N 1
ATOM 597 C CA . TYR A 1 83 ? 7.911 1.549 -3.012 1.00 94.19 83 TYR A CA 1
ATOM 598 C C . TYR A 1 83 ? 6.643 1.681 -3.870 1.00 94.19 83 TYR A C 1
ATOM 600 O O . TYR A 1 83 ? 6.463 0.898 -4.808 1.00 94.19 83 TYR A O 1
ATOM 608 N N . PRO A 1 84 ? 5.788 2.699 -3.635 1.00 95.12 84 PRO A N 1
ATOM 609 C CA . PRO A 1 84 ? 4.534 2.880 -4.375 1.00 95.12 84 PRO A CA 1
ATOM 610 C C . PRO A 1 84 ? 4.708 2.978 -5.899 1.00 95.12 84 PRO A C 1
ATOM 612 O O . PRO A 1 84 ? 3.824 2.567 -6.653 1.00 95.12 84 PRO A O 1
ATOM 615 N N . THR A 1 85 ? 5.863 3.463 -6.360 1.00 95.94 85 THR A N 1
ATOM 616 C CA . THR A 1 85 ? 6.200 3.637 -7.779 1.00 95.94 85 THR A CA 1
ATOM 617 C C . THR A 1 85 ? 6.514 2.323 -8.503 1.00 95.94 85 THR A C 1
ATOM 619 O O . THR A 1 85 ? 6.433 2.274 -9.727 1.00 95.94 85 THR A O 1
ATOM 622 N N . GLU A 1 86 ? 6.793 1.227 -7.785 1.00 94.38 86 GLU A N 1
ATOM 623 C CA . GLU A 1 86 ? 7.182 -0.062 -8.382 1.00 94.38 86 GLU A CA 1
ATOM 624 C C . GLU A 1 86 ? 6.046 -0.788 -9.111 1.00 94.38 86 GLU A C 1
ATOM 626 O O . GLU A 1 86 ? 6.297 -1.714 -9.886 1.00 94.38 86 GLU A O 1
ATOM 631 N N . ARG A 1 87 ? 4.785 -0.447 -8.824 1.00 95.56 87 ARG A N 1
ATOM 632 C CA . ARG A 1 87 ? 3.609 -1.124 -9.385 1.00 95.56 87 ARG A CA 1
ATOM 633 C C . ARG A 1 87 ? 2.575 -0.115 -9.847 1.00 95.56 87 ARG A C 1
ATOM 635 O O . ARG A 1 87 ? 2.465 0.982 -9.314 1.00 95.56 87 ARG A O 1
ATOM 642 N N . THR A 1 88 ? 1.761 -0.528 -10.810 1.00 96.69 88 THR A N 1
ATOM 643 C CA . THR A 1 88 ? 0.593 0.241 -11.255 1.00 96.69 88 THR A CA 1
ATOM 644 C C . THR A 1 88 ? -0.518 0.215 -10.204 1.00 96.69 88 THR A C 1
ATOM 646 O O . THR A 1 88 ? -0.654 -0.748 -9.443 1.00 96.69 88 THR A O 1
ATOM 649 N N . GLY A 1 89 ? -1.392 1.224 -10.202 1.00 95.88 89 GLY A N 1
ATOM 650 C CA . GLY A 1 89 ? -2.527 1.272 -9.277 1.00 95.88 89 GLY A CA 1
ATOM 651 C C . GLY A 1 89 ? -3.465 0.052 -9.348 1.00 95.88 89 GLY A C 1
ATOM 652 O O . GLY A 1 89 ? -4.036 -0.354 -8.331 1.00 95.88 89 GLY A O 1
ATOM 653 N N . ALA A 1 90 ? -3.587 -0.586 -10.518 1.00 95.94 90 ALA A N 1
ATOM 654 C CA . ALA A 1 90 ? -4.347 -1.828 -10.681 1.00 95.94 90 ALA A CA 1
ATOM 655 C C . ALA A 1 90 ? -3.655 -3.025 -10.007 1.00 95.94 90 ALA A C 1
ATOM 657 O O . ALA A 1 90 ? -4.308 -3.815 -9.325 1.00 95.94 90 ALA A O 1
ATOM 658 N N . GLN A 1 91 ? -2.330 -3.136 -10.135 1.00 97.38 91 GLN A N 1
ATOM 659 C CA . GLN A 1 91 ? -1.552 -4.172 -9.452 1.00 97.38 91 GLN A CA 1
ATOM 660 C C . GLN A 1 91 ? -1.608 -3.999 -7.931 1.00 97.38 91 GLN A C 1
ATOM 662 O O . GLN A 1 91 ? -1.788 -4.984 -7.215 1.00 97.38 91 GLN A O 1
ATOM 667 N N . TRP A 1 92 ? -1.533 -2.760 -7.434 1.00 97.75 92 TRP A N 1
ATOM 668 C CA . TRP A 1 92 ? -1.671 -2.472 -6.005 1.00 97.75 92 TRP A CA 1
ATOM 669 C C . TRP A 1 92 ? -3.012 -2.914 -5.432 1.00 97.75 92 TRP A C 1
ATOM 671 O O . TRP A 1 92 ? -3.044 -3.429 -4.317 1.00 97.75 92 TRP A O 1
ATOM 681 N N . LYS A 1 93 ? -4.105 -2.810 -6.197 1.00 97.31 93 LYS A N 1
ATOM 682 C CA . LYS A 1 93 ? -5.418 -3.315 -5.772 1.00 97.31 93 LYS A CA 1
ATOM 683 C C . LYS A 1 93 ? -5.375 -4.815 -5.479 1.00 97.31 93 LYS A C 1
ATOM 685 O O . LYS A 1 93 ? -5.817 -5.240 -4.416 1.00 97.31 93 LYS A O 1
ATOM 690 N N . THR A 1 94 ? -4.797 -5.608 -6.379 1.00 97.62 94 THR A N 1
ATOM 691 C CA . THR A 1 94 ? -4.648 -7.059 -6.183 1.00 97.62 94 THR A CA 1
ATOM 692 C C . THR A 1 94 ? -3.707 -7.384 -5.023 1.00 97.62 94 THR A C 1
ATOM 694 O O . THR A 1 94 ? -4.011 -8.250 -4.206 1.00 97.62 94 THR A O 1
ATOM 697 N N . ILE A 1 95 ? -2.586 -6.665 -4.905 1.00 97.06 95 ILE A N 1
ATOM 698 C CA . ILE A 1 95 ? -1.626 -6.851 -3.806 1.00 97.06 95 ILE A CA 1
ATOM 699 C C . ILE A 1 95 ? -2.288 -6.553 -2.459 1.00 97.06 95 ILE A C 1
ATOM 701 O O . ILE A 1 95 ? -2.165 -7.353 -1.535 1.00 97.06 95 ILE A O 1
ATOM 705 N N . MET A 1 96 ? -3.033 -5.451 -2.350 1.00 97.38 96 MET A N 1
ATOM 706 C CA . MET A 1 96 ? -3.706 -5.062 -1.112 1.00 97.38 96 MET A CA 1
ATOM 707 C C . MET A 1 96 ? -4.805 -6.039 -0.701 1.00 97.38 96 MET A C 1
ATOM 709 O O . MET A 1 96 ? -4.964 -6.261 0.494 1.00 97.38 96 MET A O 1
ATOM 713 N N . LEU A 1 97 ? -5.503 -6.689 -1.640 1.00 97.12 97 LEU A N 1
ATOM 714 C CA . LEU A 1 97 ? -6.439 -7.772 -1.303 1.00 97.12 97 LEU A CA 1
ATOM 715 C C . LEU A 1 97 ? -5.728 -8.932 -0.592 1.00 97.12 97 LEU A C 1
ATOM 717 O O . LEU A 1 97 ? -6.228 -9.447 0.407 1.00 97.12 97 LEU A O 1
ATOM 721 N N . HIS A 1 98 ? -4.538 -9.313 -1.0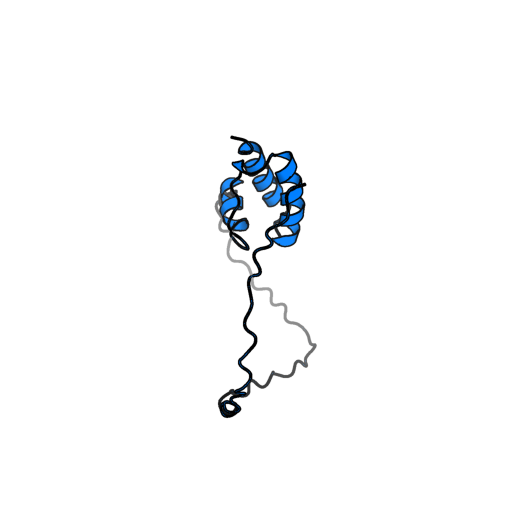65 1.00 97.19 98 HIS A N 1
ATOM 722 C CA . HIS A 1 98 ? -3.742 -10.354 -0.416 1.00 97.19 98 HIS A CA 1
ATOM 723 C C . HIS A 1 98 ? -3.152 -9.873 0.919 1.00 97.19 98 HIS A C 1
ATOM 725 O O . HIS A 1 98 ? -3.222 -10.578 1.928 1.00 97.19 98 HIS A O 1
ATOM 731 N N 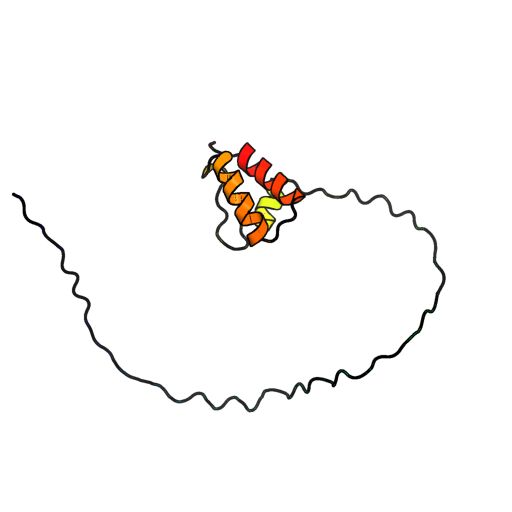. MET A 1 99 ? -2.599 -8.658 0.945 1.00 97.19 99 MET A N 1
ATOM 732 C CA . MET A 1 99 ? -1.942 -8.092 2.125 1.00 97.19 99 MET A CA 1
ATOM 733 C C . MET A 1 99 ? -2.913 -7.775 3.254 1.00 97.19 99 MET A C 1
ATOM 735 O O . MET A 1 99 ? -2.556 -7.962 4.411 1.00 97.19 99 MET A O 1
ATOM 739 N N . GLN A 1 100 ? -4.146 -7.374 2.952 1.00 97.62 100 GLN A N 1
ATOM 740 C CA . GLN A 1 100 ? -5.157 -7.102 3.968 1.00 97.62 100 GLN A CA 1
ATOM 741 C C . GLN A 1 100 ? -5.388 -8.323 4.866 1.00 97.62 100 GLN A C 1
ATOM 743 O O . GLN A 1 100 ? -5.374 -8.192 6.087 1.00 97.62 100 GLN A O 1
ATOM 748 N N . VAL A 1 101 ? -5.547 -9.511 4.276 1.00 96.94 101 VAL A N 1
ATOM 749 C CA . VAL A 1 101 ? -5.755 -10.755 5.034 1.00 96.94 101 VAL A CA 1
ATOM 750 C C . VAL A 1 101 ? -4.454 -11.206 5.698 1.00 96.94 101 VAL A C 1
ATOM 752 O O . VAL A 1 101 ? -4.435 -11.518 6.883 1.00 96.94 101 VAL A O 1
ATOM 755 N N . ARG A 1 102 ? -3.340 -11.184 4.956 1.00 96.62 102 ARG A N 1
ATOM 756 C CA . ARG A 1 102 ? -2.018 -11.621 5.440 1.00 96.62 102 ARG A CA 1
ATOM 757 C C . ARG A 1 102 ? -1.508 -10.815 6.631 1.00 96.62 102 ARG A C 1
ATOM 759 O O . ARG A 1 102 ? -0.908 -11.385 7.535 1.00 96.62 102 ARG A O 1
ATOM 766 N N . ALA A 1 103 ? -1.698 -9.501 6.598 1.00 96.00 103 ALA A N 1
ATOM 767 C CA . ALA A 1 103 ? -1.248 -8.578 7.629 1.00 96.00 103 ALA A CA 1
ATOM 768 C C . ALA A 1 103 ? -2.367 -8.207 8.616 1.00 96.00 103 ALA A C 1
ATOM 770 O O . ALA A 1 103 ? -2.123 -7.367 9.483 1.00 96.00 103 ALA A O 1
ATOM 771 N N . ASN A 1 104 ? -3.546 -8.832 8.498 1.00 96.75 104 ASN A N 1
ATOM 772 C CA . ASN A 1 104 ? -4.732 -8.593 9.320 1.00 96.75 104 ASN A CA 1
ATOM 773 C C . ASN A 1 104 ? -5.078 -7.095 9.458 1.00 96.75 104 ASN A C 1
ATOM 775 O O . ASN A 1 104 ? -5.236 -6.576 10.561 1.00 96.75 104 ASN A O 1
ATOM 779 N N . ILE A 1 105 ? -5.133 -6.385 8.327 1.00 96.44 105 ILE A N 1
ATOM 780 C CA . ILE A 1 105 ? -5.400 -4.941 8.278 1.00 96.44 105 ILE A CA 1
ATOM 781 C C . ILE A 1 105 ? -6.923 -4.715 8.220 1.00 96.44 105 ILE A C 1
ATOM 783 O O . ILE A 1 105 ? -7.584 -5.265 7.331 1.00 96.44 105 ILE A O 1
ATOM 787 N N . PRO A 1 106 ? -7.503 -3.883 9.102 1.00 96.06 106 PRO A N 1
ATOM 788 C CA . PRO A 1 106 ? -8.899 -3.464 9.016 1.00 96.06 106 PRO A CA 1
ATOM 789 C C . PRO A 1 106 ? -9.266 -2.885 7.644 1.00 96.06 106 PRO A C 1
ATOM 791 O O . PRO A 1 106 ? -8.505 -2.122 7.049 1.00 96.06 106 PRO A O 1
ATOM 794 N N . VAL A 1 107 ? -10.480 -3.176 7.165 1.00 96.62 107 VAL A N 1
ATOM 795 C CA . VAL A 1 107 ? -10.955 -2.792 5.816 1.00 96.62 107 VAL A CA 1
ATOM 796 C C . VAL A 1 107 ? -10.842 -1.284 5.548 1.00 96.62 107 VAL A C 1
ATOM 798 O O . VAL A 1 107 ? -10.565 -0.868 4.427 1.00 96.62 107 VAL A O 1
ATOM 801 N N . GLN A 1 108 ? -11.071 -0.440 6.557 1.00 95.94 108 GLN A N 1
ATOM 802 C CA . GLN A 1 108 ? -10.989 1.014 6.377 1.00 95.94 108 GLN A CA 1
ATOM 803 C C . GLN A 1 108 ? -9.540 1.478 6.196 1.00 95.94 108 GLN A C 1
ATOM 805 O O . GLN A 1 108 ? -9.250 2.273 5.305 1.00 95.94 108 GLN A O 1
ATOM 810 N N . GLN A 1 109 ? -8.615 0.917 6.976 1.00 96.75 109 GLN A N 1
ATOM 811 C CA . GLN A 1 109 ? -7.190 1.220 6.862 1.00 96.75 109 GLN A CA 1
ATOM 812 C C . GLN A 1 109 ? -6.614 0.682 5.547 1.00 96.75 109 GLN A C 1
ATOM 814 O O . GLN A 1 109 ? -5.871 1.392 4.874 1.00 96.75 109 GLN A O 1
ATOM 819 N N . SER A 1 110 ? -7.017 -0.520 5.114 1.00 97.56 110 SER A N 1
ATOM 820 C CA . SER A 1 110 ? -6.554 -1.086 3.841 1.00 97.56 110 SER A CA 1
ATOM 821 C C . SER A 1 110 ? -6.966 -0.229 2.639 1.00 97.56 110 SER A C 1
ATOM 823 O O . SER A 1 110 ? -6.175 -0.056 1.715 1.00 97.56 110 SER A O 1
ATOM 825 N N . LYS A 1 111 ? -8.161 0.378 2.666 1.00 97.81 111 LYS A N 1
ATOM 826 C CA . LYS A 1 111 ? -8.611 1.326 1.633 1.00 97.81 111 LYS A CA 1
ATOM 827 C C . LYS A 1 111 ? -7.783 2.611 1.6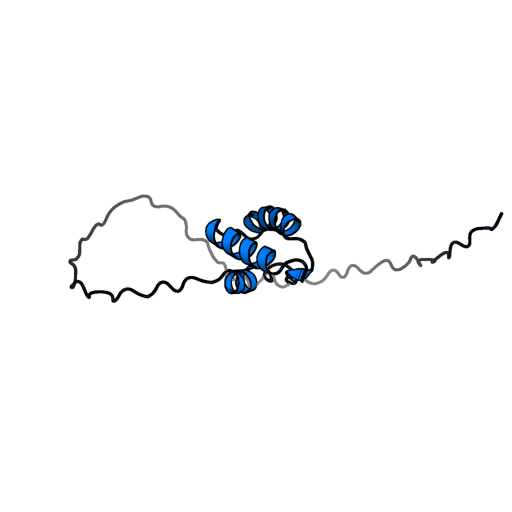09 1.00 97.81 111 LYS A C 1
ATOM 829 O O . LYS A 1 111 ? -7.453 3.082 0.524 1.00 97.81 111 LYS A O 1
ATOM 834 N N . LEU A 1 112 ? -7.437 3.164 2.773 1.00 98.00 112 LEU A N 1
ATOM 835 C CA . LEU A 1 112 ? -6.598 4.365 2.866 1.00 98.00 112 LEU A CA 1
ATOM 836 C C . LEU A 1 112 ? -5.181 4.106 2.343 1.00 98.00 112 LEU A C 1
ATOM 838 O O . LEU A 1 112 ? -4.662 4.905 1.566 1.00 98.00 112 LEU A O 1
ATOM 842 N N . ILE A 1 113 ? -4.595 2.961 2.699 1.00 97.75 113 ILE A N 1
ATOM 843 C CA . ILE A 1 113 ? -3.295 2.525 2.171 1.00 97.75 113 ILE A CA 1
ATOM 844 C C . ILE A 1 113 ? -3.382 2.319 0.655 1.00 97.75 113 ILE A C 1
ATOM 846 O O . ILE A 1 113 ? -2.531 2.808 -0.081 1.00 97.75 113 ILE A O 1
ATOM 850 N N . LEU A 1 114 ? -4.425 1.638 0.163 1.00 98.12 114 LEU A N 1
ATOM 851 C CA . LEU A 1 114 ? -4.607 1.418 -1.272 1.00 98.12 114 LEU A CA 1
ATOM 852 C C . LEU A 1 114 ? -4.712 2.741 -2.035 1.00 98.12 114 LEU A C 1
ATOM 854 O O . LEU A 1 114 ? -4.083 2.882 -3.080 1.00 98.12 114 LEU A O 1
ATOM 858 N N . LYS A 1 115 ? -5.465 3.711 -1.507 1.00 98.00 115 LYS A N 1
ATOM 859 C CA . LYS A 1 115 ? -5.563 5.047 -2.096 1.00 98.00 115 LYS A CA 1
ATOM 860 C C . LYS A 1 115 ? -4.188 5.709 -2.172 1.00 98.00 115 LYS A C 1
ATOM 862 O O . LYS A 1 115 ? -3.799 6.145 -3.246 1.00 98.00 115 LYS A O 1
ATOM 867 N N . TYR A 1 116 ? -3.429 5.709 -1.075 1.00 97.75 116 TYR A N 1
ATOM 868 C CA . TYR A 1 116 ? -2.067 6.250 -1.053 1.00 97.75 116 TYR A CA 1
ATOM 869 C C . TYR A 1 116 ? -1.155 5.588 -2.100 1.00 97.75 116 TYR A C 1
ATOM 871 O O . TYR A 1 116 ? -0.461 6.283 -2.841 1.00 97.75 116 TYR A O 1
ATOM 879 N N . LEU A 1 117 ? -1.190 4.257 -2.209 1.00 97.38 117 LEU A N 1
ATOM 880 C CA . LEU A 1 117 ? -0.393 3.510 -3.185 1.00 97.38 117 LEU A CA 1
ATOM 881 C C . LEU A 1 117 ? -0.778 3.840 -4.629 1.00 97.38 117 LEU A C 1
ATOM 883 O O . LEU A 1 117 ? 0.089 3.984 -5.483 1.00 97.38 117 LEU A O 1
ATOM 887 N N . GLN A 1 118 ? -2.074 3.975 -4.912 1.00 96.88 118 GLN A N 1
ATOM 888 C CA . GLN A 1 118 ? -2.572 4.320 -6.243 1.00 96.88 118 GLN A CA 1
ATOM 889 C C . GLN A 1 118 ? -2.238 5.763 -6.615 1.00 96.88 118 GLN A C 1
ATOM 891 O O . GLN A 1 118 ? -1.733 6.002 -7.713 1.00 96.88 118 GLN A O 1
ATOM 896 N N . ASP A 1 119 ? -2.442 6.693 -5.682 1.00 96.94 119 ASP A N 1
ATOM 897 C CA . ASP A 1 119 ? -2.153 8.111 -5.866 1.00 96.94 119 ASP A CA 1
ATOM 898 C C . ASP A 1 119 ? -0.662 8.351 -6.128 1.00 96.94 119 ASP A C 1
ATOM 900 O O . ASP A 1 119 ? -0.341 9.361 -6.740 1.00 96.94 119 ASP A O 1
ATOM 904 N N . ASN A 1 120 ? 0.232 7.441 -5.712 1.00 96.19 120 ASN A N 1
ATOM 905 C CA . ASN A 1 120 ? 1.690 7.511 -5.894 1.00 96.19 120 ASN A CA 1
ATOM 906 C C . ASN A 1 120 ? 2.262 6.440 -6.840 1.00 96.19 120 ASN A C 1
ATOM 908 O O . ASN A 1 120 ? 3.476 6.244 -6.890 1.00 96.19 120 ASN A O 1
ATOM 912 N N . SER A 1 121 ? 1.405 5.753 -7.596 1.00 94.81 121 SER A N 1
ATOM 913 C CA . SER A 1 121 ? 1.836 4.722 -8.544 1.00 94.81 121 SER A CA 1
ATOM 914 C C . SER A 1 121 ? 2.331 5.309 -9.868 1.00 94.81 121 SER A C 1
ATOM 916 O O . SER A 1 121 ? 1.755 6.268 -10.377 1.00 94.81 121 SER A O 1
ATOM 918 N N . GLY A 1 122 ? 3.379 4.707 -10.444 1.00 79.69 122 GLY A N 1
ATOM 919 C CA . GLY A 1 122 ? 3.865 5.028 -11.794 1.00 79.69 122 GLY A CA 1
ATOM 920 C C . GLY A 1 122 ? 4.413 6.447 -11.991 1.00 79.69 122 GLY A C 1
ATOM 921 O O . GLY A 1 122 ? 4.361 6.947 -13.114 1.00 79.69 122 GLY A O 1
ATOM 922 N N . ARG A 1 123 ? 4.887 7.089 -10.917 1.00 66.31 123 ARG A N 1
ATOM 923 C CA . ARG A 1 123 ? 5.625 8.359 -10.971 1.00 66.31 123 ARG A CA 1
ATOM 924 C C . ARG A 1 123 ? 7.125 8.145 -11.088 1.00 66.31 123 ARG A C 1
ATOM 926 O O . ARG A 1 123 ? 7.607 7.133 -10.532 1.00 66.31 123 ARG A O 1
#

Secondary structure (DSSP, 8-state):
---------PPPP--------------S------PPP------------PPP--------------HHHHHHHHTTSSSPPPPGGGS-HHHHHHHHHHHHHHTT--HHHHHHHHHHHHHTTT-

Sequence (123 aa):
MKQIKFNRFSVPAGLAGVISAAWITSLAWLPAHADPPIAGTASTNSVAAAAPAATAVAASESHHLTGAELYSIHCNRCHPERYPTERTGAQWKTIMLHMQVRANIPVQQSKLILKYLQDNSGR

Radius of gyration: 30.07 Å; chains: 1; bounding box: 56×55×80 Å

pLDDT: mean 74.79, std 20.71, range [43.59, 98.12]

Foldseek 3Di:
DDDDDDPPPDDDDDDDDDPPPDDPPDPPPDPPPDDDDPDDDDDDDDDDDDD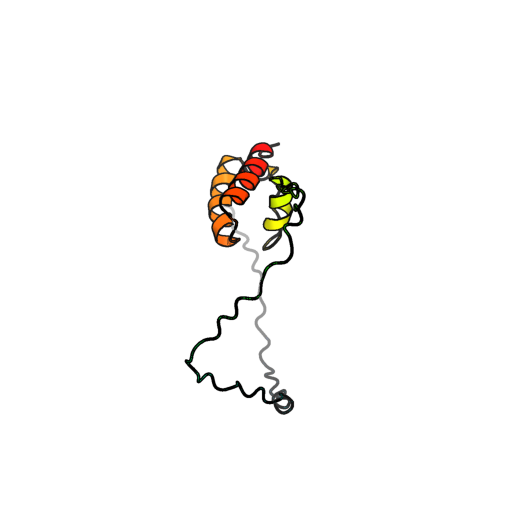DDDPPPDPDPPPDDALVRLLVVQQPPPHHRDDLAPDELVVLVVVLVVSCVVSVPDPVSSVRVSCVSNVRYND